Protein AF-A0A2Y9AA51-F1 (afdb_monomer_lite)

Organism: NCBI:txid475081

pLDDT: mean 70.59, std 18.63, range [41.97, 97.06]

Structure (mmCIF, N/CA/C/O backbone):
data_AF-A0A2Y9AA51-F1
#
_entry.id   AF-A0A2Y9AA51-F1
#
loop_
_atom_site.group_PDB
_atom_site.id
_atom_site.type_symbol
_atom_site.label_atom_id
_atom_site.label_alt_id
_atom_site.label_comp_id
_atom_site.label_asym_id
_atom_site.label_entity_id
_atom_site.label_seq_id
_atom_site.pdbx_PDB_ins_code
_atom_site.Cartn_x
_atom_site.Cartn_y
_atom_site.Cartn_z
_atom_site.occupancy
_atom_site.B_iso_or_equiv
_atom_site.auth_seq_id
_atom_site.auth_comp_id
_atom_site.auth_asym_id
_atom_site.auth_atom_id
_atom_site.pdbx_PDB_model_num
ATOM 1 N N . MET A 1 1 ? -1.043 -10.222 16.020 1.00 65.38 1 MET A N 1
ATOM 2 C CA . MET A 1 1 ? -0.991 -9.527 14.715 1.00 65.38 1 MET A CA 1
ATOM 3 C C . MET A 1 1 ? -1.918 -8.333 14.818 1.00 65.38 1 MET A C 1
ATOM 5 O O . MET A 1 1 ? -3.023 -8.525 15.305 1.00 65.38 1 MET A O 1
ATOM 9 N N . GLY A 1 2 ? -1.457 -7.128 14.474 1.00 82.75 2 GLY A N 1
ATOM 10 C CA . GLY A 1 2 ? -2.330 -5.951 14.442 1.00 82.75 2 GLY A CA 1
ATOM 11 C C . GLY A 1 2 ? -3.326 -6.066 13.290 1.00 82.75 2 GLY A C 1
ATOM 12 O O . GLY A 1 2 ? -2.957 -6.539 12.214 1.00 82.75 2 GLY A O 1
ATOM 13 N N . GLU A 1 3 ? -4.576 -5.685 13.530 1.00 92.94 3 GLU A N 1
ATOM 14 C CA . GLU A 1 3 ? -5.599 -5.626 12.489 1.00 92.94 3 GLU A CA 1
ATOM 15 C C . GLU A 1 3 ? -5.302 -4.456 11.545 1.00 92.94 3 GLU A C 1
ATOM 17 O O . GLU A 1 3 ? -5.049 -3.333 11.985 1.00 92.94 3 GLU A O 1
ATOM 22 N N . VAL A 1 4 ? -5.293 -4.730 10.240 1.00 94.38 4 VAL A N 1
ATOM 23 C CA . VAL A 1 4 ? -5.088 -3.710 9.209 1.00 94.38 4 VAL A CA 1
ATOM 24 C C . VAL A 1 4 ? -6.453 -3.159 8.831 1.00 94.38 4 VAL A C 1
ATOM 26 O O . VAL A 1 4 ? -7.258 -3.870 8.235 1.00 94.38 4 VAL A O 1
ATOM 29 N N . THR A 1 5 ? -6.703 -1.899 9.163 1.00 96.06 5 THR A N 1
ATOM 30 C CA . THR A 1 5 ? -7.991 -1.234 8.912 1.00 96.06 5 THR A CA 1
ATOM 31 C C . THR A 1 5 ? -7.900 -0.179 7.812 1.00 96.06 5 THR A C 1
ATOM 33 O O . THR A 1 5 ? -8.921 0.218 7.256 1.00 96.06 5 THR A O 1
ATOM 36 N N . ILE A 1 6 ? -6.684 0.252 7.457 1.00 95.62 6 ILE A N 1
ATOM 37 C CA . ILE A 1 6 ? -6.417 1.256 6.422 1.00 95.62 6 ILE A CA 1
ATOM 38 C C . ILE A 1 6 ? -5.452 0.673 5.386 1.00 95.62 6 ILE A C 1
ATOM 40 O O . ILE A 1 6 ? -4.414 0.116 5.747 1.00 95.62 6 ILE A O 1
ATOM 44 N N . ILE A 1 7 ? -5.770 0.852 4.099 1.00 94.81 7 ILE A N 1
ATOM 45 C CA . ILE A 1 7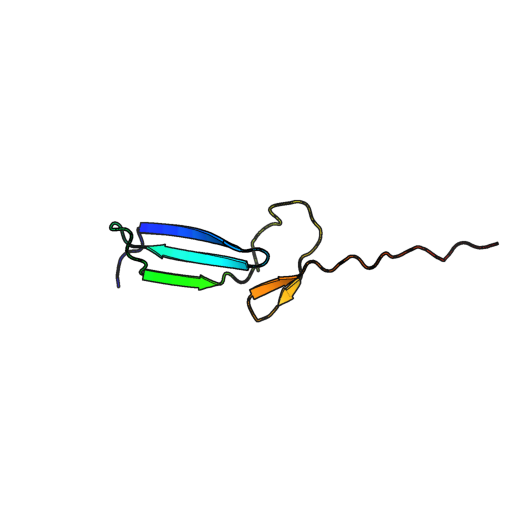 ? -4.886 0.533 2.969 1.00 94.81 7 ILE A CA 1
ATOM 46 C C . ILE A 1 7 ? -4.571 1.817 2.201 1.00 94.81 7 ILE A C 1
ATOM 48 O O . ILE A 1 7 ? -5.470 2.452 1.650 1.00 94.81 7 ILE A O 1
ATOM 52 N N . GLY A 1 8 ? -3.289 2.175 2.149 1.00 92.38 8 GLY A N 1
ATOM 53 C CA . GLY A 1 8 ? -2.767 3.293 1.368 1.00 92.38 8 GLY A CA 1
ATOM 54 C C . GLY A 1 8 ? -1.930 2.820 0.180 1.00 92.38 8 GLY A C 1
ATOM 55 O O . GLY A 1 8 ? -1.219 1.814 0.262 1.00 92.38 8 GLY A O 1
ATOM 56 N N . VAL A 1 9 ? -2.008 3.560 -0.929 1.00 89.62 9 VAL A N 1
ATOM 57 C CA . VAL A 1 9 ? -1.173 3.360 -2.121 1.00 89.62 9 VAL A CA 1
ATOM 58 C C . VAL A 1 9 ? -0.377 4.633 -2.379 1.00 89.62 9 VAL A C 1
ATOM 60 O O . VAL A 1 9 ? -0.945 5.663 -2.736 1.00 89.62 9 VAL A O 1
ATOM 63 N N . ASP A 1 10 ? 0.942 4.553 -2.230 1.00 86.94 10 ASP A N 1
ATOM 64 C CA . ASP A 1 10 ? 1.848 5.660 -2.512 1.00 86.94 10 ASP A CA 1
ATOM 65 C C . ASP A 1 10 ? 2.303 5.590 -3.972 1.00 86.94 10 ASP A C 1
ATOM 67 O O . ASP A 1 10 ? 2.805 4.562 -4.447 1.00 86.94 10 ASP A O 1
ATOM 71 N N . LEU A 1 11 ? 2.140 6.707 -4.681 1.00 84.44 11 LEU A N 1
ATOM 72 C CA . LEU A 1 11 ? 2.524 6.849 -6.080 1.00 84.44 11 LEU A CA 1
ATOM 73 C C . LEU A 1 11 ? 3.906 7.499 -6.179 1.00 84.44 11 LEU A C 1
ATOM 75 O O . LEU A 1 11 ? 4.074 8.683 -5.891 1.00 84.44 11 LEU A O 1
ATOM 79 N N . ALA A 1 12 ? 4.897 6.732 -6.627 1.00 79.50 12 ALA A N 1
ATOM 80 C CA . ALA A 1 12 ? 6.185 7.251 -7.069 1.00 79.50 12 ALA A CA 1
ATOM 81 C C . ALA A 1 12 ? 6.293 7.144 -8.596 1.00 79.50 12 ALA A C 1
ATOM 83 O O . ALA A 1 12 ? 5.560 6.392 -9.233 1.00 79.50 12 ALA A O 1
ATOM 84 N N . LYS A 1 13 ? 7.258 7.858 -9.192 1.00 76.69 13 LYS A N 1
ATOM 85 C CA . LYS A 1 13 ? 7.393 8.014 -10.656 1.00 76.69 13 LYS A CA 1
ATOM 86 C C . LYS A 1 13 ? 7.266 6.705 -11.454 1.00 76.69 13 LYS A C 1
ATOM 88 O O . LYS A 1 13 ? 6.682 6.720 -12.524 1.00 76.69 13 LYS A O 1
ATOM 93 N N . ASN A 1 14 ? 7.799 5.598 -10.928 1.00 72.81 14 ASN A N 1
ATOM 94 C CA . ASN A 1 14 ? 7.797 4.273 -11.567 1.00 72.81 14 ASN A CA 1
ATOM 95 C C . ASN A 1 14 ? 7.504 3.125 -10.580 1.00 72.81 14 ASN A C 1
ATOM 97 O O . ASN A 1 14 ? 7.890 1.980 -10.833 1.00 72.81 14 ASN A O 1
ATOM 101 N N . ALA A 1 15 ? 6.931 3.421 -9.412 1.00 74.62 15 ALA A N 1
ATOM 102 C CA . ALA A 1 15 ? 6.722 2.422 -8.369 1.00 74.62 15 ALA A CA 1
ATOM 103 C C . ALA A 1 15 ? 5.447 2.703 -7.580 1.00 74.62 15 ALA A C 1
ATOM 105 O O . ALA A 1 15 ? 5.153 3.849 -7.248 1.00 74.62 15 ALA A O 1
ATOM 106 N N . PHE A 1 16 ? 4.752 1.623 -7.240 1.00 82.62 16 PHE A N 1
ATOM 107 C CA . PHE A 1 16 ? 3.616 1.633 -6.332 1.00 82.62 16 PHE A CA 1
ATOM 108 C C . PHE A 1 16 ? 4.054 1.001 -5.014 1.00 82.62 16 PHE A C 1
ATOM 110 O O . PHE A 1 16 ? 4.561 -0.128 -4.991 1.00 82.62 16 PHE A O 1
ATOM 117 N N . LEU A 1 17 ? 3.884 1.724 -3.91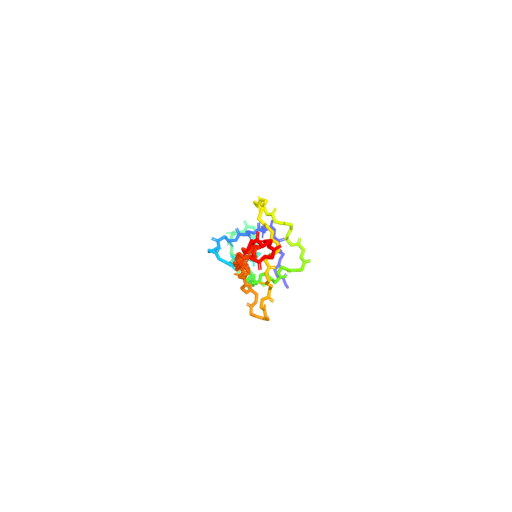2 1.00 87.25 17 LEU A N 1
ATOM 118 C CA . LEU A 1 17 ? 4.066 1.172 -2.573 1.00 87.25 17 LEU A CA 1
ATOM 119 C C . LEU A 1 17 ? 2.687 1.009 -1.948 1.00 87.25 17 LEU A C 1
ATOM 121 O O . LEU A 1 17 ? 1.903 1.948 -1.929 1.00 87.25 17 LEU A O 1
ATOM 125 N N . VAL A 1 18 ? 2.390 -0.180 -1.443 1.00 91.12 18 VAL A N 1
ATOM 126 C CA . VAL A 1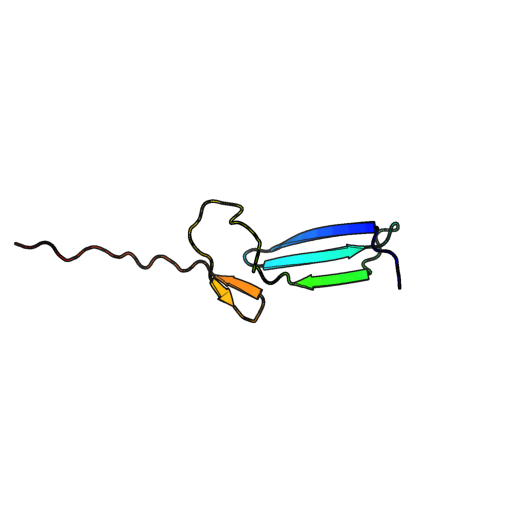 18 ? 1.179 -0.442 -0.669 1.00 91.12 18 VAL A CA 1
ATOM 127 C C . VAL A 1 18 ? 1.576 -0.480 0.793 1.00 91.12 18 VAL A C 1
ATOM 129 O O . VAL A 1 18 ? 2.499 -1.213 1.165 1.00 91.12 18 VAL A O 1
ATOM 132 N N . HIS A 1 19 ? 0.895 0.289 1.628 1.00 94.81 19 HIS A N 1
ATOM 133 C CA . HIS A 1 19 ? 1.075 0.221 3.069 1.00 94.81 19 HIS A CA 1
ATOM 134 C C . HIS A 1 19 ? -0.258 -0.049 3.763 1.00 94.81 19 HIS A C 1
ATOM 136 O O . HIS A 1 19 ? -1.306 0.445 3.349 1.00 94.81 19 HIS A O 1
ATOM 142 N N . GLY A 1 20 ? -0.201 -0.871 4.805 1.00 95.38 20 GLY A N 1
ATOM 143 C CA . GLY A 1 20 ? -1.324 -1.123 5.695 1.00 95.38 20 GLY A CA 1
ATOM 144 C C . GLY A 1 20 ? -1.091 -0.431 7.027 1.00 95.38 20 GLY A C 1
ATOM 145 O O . GLY A 1 20 ? 0.027 -0.472 7.551 1.00 95.38 20 GLY A O 1
ATOM 146 N N . ALA A 1 21 ? -2.136 0.178 7.571 1.00 97.06 21 ALA A N 1
ATOM 147 C CA . ALA A 1 21 ? -2.107 0.823 8.876 1.00 97.06 21 ALA A CA 1
ATOM 148 C C . ALA A 1 21 ? -3.259 0.344 9.771 1.00 97.06 21 ALA A C 1
ATOM 150 O O . ALA A 1 21 ? -4.286 -0.144 9.285 1.00 97.06 21 ALA A O 1
ATOM 151 N N . ALA A 1 22 ? -3.048 0.452 11.082 1.00 96.88 22 ALA A N 1
ATOM 152 C CA . ALA A 1 22 ? -4.075 0.228 12.091 1.00 96.88 22 ALA A CA 1
ATOM 153 C C . ALA A 1 22 ? -5.043 1.422 12.163 1.00 96.88 22 ALA A C 1
ATOM 155 O O . ALA A 1 22 ? -4.846 2.451 11.514 1.00 96.88 22 ALA A O 1
ATOM 156 N N . ALA A 1 23 ? -6.087 1.301 12.987 1.00 96.12 23 ALA A N 1
ATOM 157 C CA . ALA A 1 23 ? -7.135 2.320 13.104 1.00 96.12 23 ALA A CA 1
ATOM 158 C C . ALA A 1 23 ? -6.631 3.661 13.664 1.00 96.12 23 ALA A C 1
ATOM 160 O O . ALA A 1 23 ? -7.238 4.697 13.411 1.00 96.12 23 ALA A O 1
ATOM 161 N N . ASP A 1 24 ? -5.515 3.646 14.391 1.00 94.75 24 ASP A N 1
ATOM 162 C CA . ASP A 1 24 ? -4.836 4.837 14.908 1.00 94.75 24 ASP A CA 1
ATOM 163 C C . ASP A 1 24 ? -3.879 5.486 13.889 1.00 94.75 24 ASP A C 1
ATOM 165 O O . ASP A 1 24 ? -3.229 6.485 14.193 1.00 94.75 24 ASP A O 1
ATOM 169 N N . GLY A 1 25 ? -3.782 4.927 12.679 1.00 93.56 25 GLY A N 1
ATOM 170 C CA . GLY A 1 25 ? -2.895 5.395 11.617 1.00 93.56 25 GLY A CA 1
ATOM 171 C C . GLY A 1 25 ? -1.455 4.886 11.721 1.00 93.56 25 GLY A C 1
ATOM 172 O O . GLY A 1 25 ? -0.641 5.204 10.851 1.00 93.56 25 GLY A O 1
ATOM 173 N N . SER A 1 26 ? -1.115 4.076 12.730 1.00 95.00 26 SER A N 1
ATOM 174 C CA . SER A 1 26 ? 0.209 3.460 12.817 1.00 95.00 26 SER A CA 1
ATOM 175 C C . SER A 1 26 ? 0.431 2.472 11.667 1.00 95.00 26 SER A C 1
ATOM 177 O O . SER A 1 26 ? -0.403 1.613 11.375 1.00 95.00 26 SER A O 1
ATOM 179 N N . VAL A 1 27 ? 1.567 2.598 10.975 1.00 94.75 27 VAL A N 1
ATOM 180 C CA . VAL A 1 27 ? 1.889 1.744 9.823 1.00 94.75 27 VAL A CA 1
ATOM 181 C C . VAL A 1 27 ? 2.327 0.367 10.312 1.00 94.75 27 VAL A C 1
ATOM 183 O O . VAL A 1 27 ? 3.337 0.235 10.999 1.00 94.75 27 VAL A O 1
ATOM 186 N N . LEU A 1 28 ? 1.593 -0.667 9.902 1.00 94.88 28 LEU A N 1
ATOM 187 C CA . LEU A 1 28 ? 1.865 -2.060 10.256 1.00 94.88 28 LEU A CA 1
ATOM 188 C C . LEU A 1 28 ? 2.743 -2.761 9.217 1.00 94.88 28 LEU A C 1
ATOM 190 O O . LEU A 1 28 ? 3.542 -3.629 9.564 1.00 94.88 28 LEU A O 1
ATOM 194 N N . PHE A 1 29 ? 2.618 -2.392 7.940 1.00 93.44 29 PHE A N 1
ATOM 195 C CA . PHE A 1 29 ? 3.521 -2.869 6.896 1.00 93.44 29 PHE A CA 1
ATOM 196 C C . PHE A 1 29 ? 3.633 -1.883 5.738 1.00 93.44 29 PHE A C 1
ATOM 198 O O . PHE A 1 29 ? 2.727 -1.096 5.469 1.00 93.44 29 PHE A O 1
ATOM 205 N N . ARG A 1 30 ? 4.732 -2.004 4.989 1.00 91.88 30 ARG A N 1
ATOM 206 C CA . ARG A 1 30 ? 4.933 -1.349 3.697 1.00 91.88 30 ARG A CA 1
ATOM 207 C C . ARG A 1 30 ? 5.550 -2.345 2.728 1.00 91.88 30 ARG A C 1
ATOM 209 O O . ARG A 1 30 ? 6.570 -2.960 3.028 1.00 91.88 30 ARG A O 1
ATOM 216 N N . LYS A 1 31 ? 4.934 -2.507 1.563 1.00 88.38 31 LYS A N 1
ATOM 217 C CA . LYS A 1 31 ? 5.364 -3.454 0.538 1.00 88.38 31 LYS A CA 1
ATOM 218 C C . LYS A 1 31 ? 5.376 -2.778 -0.823 1.00 88.38 31 LYS A C 1
ATOM 220 O O . LYS A 1 31 ? 4.420 -2.117 -1.211 1.00 88.38 31 LYS A O 1
ATOM 225 N N . LYS A 1 32 ? 6.453 -2.977 -1.577 1.00 85.25 32 LYS A N 1
ATOM 226 C CA . LYS A 1 32 ? 6.494 -2.587 -2.986 1.00 85.25 32 LYS A CA 1
ATOM 227 C C . LYS A 1 32 ? 5.599 -3.531 -3.786 1.00 85.25 32 LYS A C 1
ATOM 229 O O . LYS A 1 32 ? 5.789 -4.747 -3.731 1.00 85.25 32 LYS A O 1
ATOM 234 N N . ALA A 1 33 ? 4.611 -2.987 -4.488 1.00 77.81 33 ALA A N 1
ATOM 235 C CA . ALA A 1 33 ? 3.757 -3.782 -5.355 1.00 77.81 33 ALA A CA 1
ATOM 236 C C . ALA A 1 33 ? 4.501 -4.069 -6.663 1.00 77.81 33 ALA A C 1
ATOM 238 O O . ALA A 1 33 ? 4.897 -3.160 -7.389 1.00 77.81 33 ALA A O 1
ATOM 239 N N . VAL A 1 34 ? 4.703 -5.354 -6.946 1.00 65.62 34 VAL A N 1
ATOM 240 C CA . VAL A 1 34 ? 5.153 -5.856 -8.245 1.00 65.62 34 VAL A CA 1
ATOM 241 C C . VAL A 1 34 ? 3.905 -6.095 -9.095 1.00 65.62 34 VAL A C 1
ATOM 243 O O . VAL A 1 34 ? 3.119 -7.002 -8.836 1.00 65.62 34 VAL A O 1
ATOM 246 N N . THR A 1 35 ? 3.678 -5.210 -10.060 1.00 61.72 35 THR A N 1
ATOM 247 C CA . THR A 1 35 ? 2.603 -5.245 -11.060 1.00 61.72 35 THR A CA 1
ATOM 248 C C . THR A 1 35 ? 2.565 -6.568 -11.837 1.00 61.72 35 THR A C 1
ATOM 250 O O . THR A 1 35 ? 3.135 -6.691 -12.904 1.00 61.72 35 THR A O 1
ATOM 253 N N . ALA A 1 36 ? 1.832 -7.568 -11.364 1.00 52.53 36 ALA A N 1
ATOM 254 C CA . ALA A 1 36 ? 1.249 -8.565 -12.270 1.00 52.53 36 ALA A CA 1
ATOM 255 C C . ALA A 1 36 ? -0.212 -8.224 -12.629 1.00 52.53 36 ALA A C 1
ATOM 257 O O . ALA A 1 36 ? -0.802 -8.889 -13.469 1.00 52.53 36 ALA A O 1
ATOM 258 N N . ALA A 1 37 ? -0.806 -7.193 -12.006 1.00 51.34 37 ALA A N 1
ATOM 259 C CA . ALA A 1 37 ? -2.249 -6.939 -12.092 1.00 51.34 37 ALA A CA 1
ATOM 260 C C . ALA A 1 37 ? -2.678 -5.461 -11.945 1.00 51.34 37 ALA A C 1
ATOM 262 O O . ALA A 1 37 ? -3.844 -5.187 -11.677 1.00 51.34 37 ALA A O 1
ATOM 263 N N . VAL A 1 38 ? -1.772 -4.487 -12.103 1.00 51.78 38 VAL A N 1
ATOM 264 C CA . VAL A 1 38 ? -2.175 -3.069 -12.196 1.00 51.78 38 VAL A CA 1
ATOM 265 C C . VAL A 1 38 ? -2.448 -2.773 -13.665 1.00 51.78 38 VAL A C 1
ATOM 267 O O . VAL A 1 38 ? -1.514 -2.653 -14.458 1.00 51.78 38 VAL A O 1
ATOM 270 N N . HIS A 1 39 ? -3.729 -2.708 -14.033 1.00 53.91 39 HIS A N 1
ATOM 271 C CA . HIS A 1 39 ? -4.148 -2.238 -15.352 1.00 53.91 39 HIS A CA 1
ATOM 272 C C . HIS A 1 39 ? -3.534 -0.848 -15.605 1.00 53.91 39 HIS A C 1
ATOM 274 O O . HIS A 1 39 ? -3.522 -0.035 -14.676 1.00 53.91 39 HIS A O 1
ATOM 280 N N . PRO A 1 40 ? -3.018 -0.554 -16.816 1.00 54.38 40 PRO A N 1
ATOM 281 C CA . PRO A 1 40 ? -2.466 0.758 -17.130 1.00 54.38 40 PRO A CA 1
ATOM 282 C C . PRO A 1 40 ? -3.48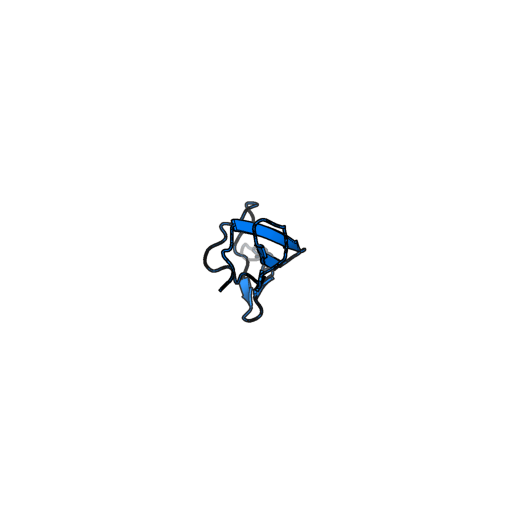0 1.847 -16.776 1.00 54.38 40 PRO A C 1
ATOM 284 O O . PRO A 1 40 ? -4.530 1.958 -17.401 1.00 54.38 40 PRO A O 1
ATOM 287 N N . PHE A 1 41 ? -3.180 2.629 -15.740 1.00 53.84 41 PHE A N 1
ATOM 288 C CA . PHE A 1 41 ? -4.073 3.685 -15.255 1.00 53.84 41 PHE A CA 1
ATOM 289 C C . PHE A 1 41 ? -4.119 4.887 -16.220 1.00 53.84 41 PHE A C 1
ATOM 291 O O . PHE A 1 41 ? -5.049 5.680 -16.194 1.00 53.84 41 PHE A O 1
ATOM 298 N N . HIS A 1 42 ? -3.139 4.984 -17.120 1.00 45.06 42 HIS A N 1
ATOM 299 C CA . HIS A 1 42 ? -3.138 5.873 -18.278 1.00 45.06 42 HIS A CA 1
ATOM 300 C C . HIS A 1 42 ? -2.848 5.001 -19.496 1.00 45.06 42 HIS A C 1
ATOM 302 O O . HIS A 1 42 ? -1.952 4.164 -19.410 1.00 45.06 42 HIS A O 1
ATOM 308 N N . GLY A 1 43 ? -3.600 5.161 -20.587 1.00 49.41 43 GLY A N 1
ATOM 309 C CA . GLY A 1 43 ? -3.588 4.317 -21.794 1.00 49.41 43 GLY A CA 1
ATOM 310 C C . GLY A 1 43 ? -2.276 4.279 -22.596 1.00 49.41 43 GLY A C 1
ATOM 311 O O . GLY A 1 43 ? -2.285 4.505 -23.799 1.00 49.41 43 GLY A O 1
ATOM 312 N N . GLY A 1 44 ? -1.149 3.995 -21.944 1.00 52.97 44 GLY A N 1
ATOM 313 C CA . GLY A 1 44 ? 0.163 3.771 -22.531 1.00 52.97 44 GLY A CA 1
ATOM 314 C C . GLY A 1 44 ? 0.488 2.281 -22.574 1.00 52.97 44 GLY A C 1
ATOM 315 O O . GLY A 1 44 ? 0.361 1.559 -21.585 1.00 52.97 44 GLY A O 1
ATOM 316 N N . THR A 1 45 ? 0.902 1.832 -23.750 1.00 53.94 45 THR A N 1
ATOM 317 C CA . THR A 1 45 ? 1.267 0.457 -24.096 1.00 53.94 45 THR A CA 1
ATOM 318 C C . THR A 1 45 ? 2.355 -0.138 -23.192 1.00 53.94 45 THR A C 1
ATOM 320 O O . THR A 1 45 ? 3.362 0.511 -22.918 1.00 53.94 45 THR A O 1
ATOM 323 N N . ALA A 1 46 ? 2.131 -1.396 -22.786 1.00 55.19 46 ALA A N 1
ATOM 324 C CA . ALA A 1 46 ? 3.059 -2.380 -22.209 1.00 55.19 46 ALA A CA 1
ATOM 325 C C . ALA A 1 46 ? 4.273 -1.822 -21.430 1.00 55.19 46 ALA A C 1
ATOM 327 O O . ALA A 1 46 ? 5.374 -1.670 -21.962 1.00 55.19 46 ALA A O 1
ATOM 328 N N . ALA A 1 47 ? 4.088 -1.584 -20.130 1.00 57.72 47 ALA A N 1
ATOM 329 C CA . ALA A 1 47 ? 5.197 -1.400 -19.199 1.00 57.72 47 ALA A CA 1
ATOM 330 C C . ALA A 1 47 ? 5.833 -2.760 -18.855 1.00 57.72 47 ALA A C 1
ATOM 332 O O . ALA A 1 47 ? 5.126 -3.713 -18.529 1.00 57.72 47 ALA A O 1
ATOM 333 N N . GLU A 1 48 ? 7.163 -2.849 -18.910 1.00 58.66 48 GLU A N 1
ATOM 334 C CA . GLU A 1 48 ? 7.906 -4.046 -18.510 1.00 58.66 48 GLU A CA 1
ATOM 335 C C . GLU A 1 48 ? 8.221 -3.974 -17.012 1.00 58.66 48 GLU A C 1
ATOM 337 O O . GLU A 1 48 ? 8.707 -2.950 -16.510 1.00 58.66 48 GLU A O 1
ATOM 342 N N . LEU A 1 49 ? 7.947 -5.067 -16.299 1.00 57.19 49 LEU A N 1
ATOM 343 C CA . LEU A 1 49 ? 8.300 -5.214 -14.895 1.00 57.19 49 LEU A CA 1
ATOM 344 C C . LEU A 1 49 ? 9.677 -5.811 -14.719 1.00 57.19 49 LEU A C 1
ATOM 346 O O . LEU A 1 49 ? 9.971 -6.898 -15.210 1.00 57.19 49 LEU A O 1
ATOM 350 N N . ARG A 1 50 ? 10.486 -5.141 -13.906 1.00 63.53 50 ARG A N 1
ATOM 351 C CA . ARG A 1 50 ? 11.734 -5.707 -13.405 1.00 63.53 50 ARG A CA 1
ATOM 352 C C . ARG A 1 50 ? 11.484 -6.525 -12.144 1.00 63.53 50 ARG A C 1
ATOM 354 O O . ARG A 1 50 ? 10.538 -6.276 -11.400 1.00 63.53 50 ARG A O 1
ATOM 361 N N . GLY A 1 51 ? 12.396 -7.455 -11.859 1.00 58.19 51 GLY A N 1
ATOM 362 C CA . GLY A 1 51 ? 12.385 -8.242 -10.619 1.00 58.19 51 GLY A CA 1
ATOM 363 C C . GLY A 1 51 ? 12.485 -7.399 -9.339 1.00 58.19 51 GLY A C 1
ATOM 364 O O . GLY A 1 51 ? 12.168 -7.888 -8.262 1.00 58.19 51 GLY A O 1
ATOM 365 N N . ASP A 1 52 ? 12.866 -6.122 -9.451 1.00 65.38 52 ASP A N 1
ATOM 366 C CA . ASP A 1 52 ? 12.859 -5.154 -8.352 1.00 65.38 52 ASP A CA 1
ATOM 367 C C . ASP A 1 52 ? 11.509 -4.429 -8.178 1.00 65.38 52 ASP A C 1
ATOM 369 O O . ASP A 1 52 ? 11.383 -3.594 -7.284 1.00 65.38 52 ASP A O 1
ATOM 373 N N . GLY A 1 53 ? 10.511 -4.688 -9.030 1.00 59.59 53 GLY A N 1
ATOM 374 C CA . GLY A 1 53 ? 9.198 -4.036 -9.024 1.00 59.59 53 GLY A CA 1
ATOM 375 C C . GLY A 1 53 ? 9.174 -2.602 -9.540 1.00 59.59 53 GLY A C 1
ATOM 376 O O . GLY A 1 53 ? 8.207 -1.887 -9.288 1.00 59.59 53 GLY A O 1
ATOM 377 N N . SER A 1 54 ? 10.231 -2.141 -10.208 1.00 66.69 54 SER A N 1
ATOM 378 C CA . SER A 1 54 ? 10.164 -0.912 -10.999 1.00 66.69 54 SER A CA 1
ATOM 379 C C . SER A 1 54 ? 9.479 -1.168 -12.341 1.00 66.69 54 SER A C 1
ATOM 381 O O . SER A 1 54 ? 9.670 -2.213 -12.970 1.00 66.69 54 SER A O 1
ATOM 383 N N . LEU A 1 55 ? 8.691 -0.190 -12.783 1.00 65.19 55 LEU A N 1
ATOM 384 C CA . LEU A 1 55 ? 8.147 -0.154 -14.134 1.00 65.19 55 LEU A CA 1
ATOM 385 C C . LEU A 1 55 ? 9.099 0.632 -15.033 1.00 65.19 55 LEU A C 1
ATOM 387 O O . LEU A 1 55 ? 9.475 1.764 -14.718 1.00 65.19 55 LEU A O 1
ATOM 391 N N . ARG A 1 56 ? 9.479 0.057 -16.173 1.00 62.75 56 ARG A N 1
ATOM 392 C CA . ARG A 1 56 ? 10.014 0.849 -17.283 1.00 62.75 56 ARG A CA 1
ATOM 393 C C . ARG A 1 56 ? 9.055 0.755 -18.450 1.00 62.75 56 ARG A C 1
ATOM 395 O O . ARG A 1 56 ? 8.749 -0.331 -18.933 1.00 62.75 56 ARG A O 1
ATOM 402 N N . GLN A 1 57 ? 8.611 1.913 -18.919 1.00 59.38 57 GLN A N 1
ATOM 403 C CA . GLN A 1 57 ? 8.026 2.013 -20.242 1.00 59.38 57 GLN A CA 1
ATOM 404 C C . GLN A 1 57 ? 9.103 1.550 -21.226 1.00 59.38 57 GLN A C 1
ATOM 406 O O . GLN A 1 57 ? 10.200 2.122 -21.256 1.00 59.38 57 GLN A O 1
ATOM 411 N N . ARG A 1 58 ? 8.831 0.489 -21.992 1.00 52.03 58 ARG A N 1
ATOM 412 C CA . ARG A 1 58 ? 9.599 0.269 -23.212 1.00 52.03 58 ARG A CA 1
ATOM 413 C C . ARG A 1 58 ? 9.294 1.483 -24.071 1.00 52.03 58 ARG A C 1
ATOM 415 O O . ARG A 1 58 ? 8.161 1.646 -24.511 1.00 52.03 58 ARG A O 1
ATOM 422 N N . ALA A 1 59 ? 10.274 2.369 -24.247 1.00 45.75 59 ALA A N 1
ATOM 423 C CA . ALA A 1 59 ? 10.207 3.296 -25.358 1.00 45.75 59 ALA A CA 1
ATOM 424 C C . ALA A 1 59 ? 9.970 2.409 -26.580 1.00 45.75 59 ALA A C 1
ATOM 426 O O . ALA A 1 59 ? 10.764 1.500 -26.840 1.00 45.75 59 ALA A O 1
ATOM 427 N N . SER A 1 60 ? 8.841 2.591 -27.257 1.00 50.81 60 SER A N 1
ATOM 428 C CA . SER A 1 60 ? 8.704 2.133 -28.626 1.00 50.81 60 SER A CA 1
ATOM 429 C C . SER A 1 60 ? 9.811 2.854 -29.389 1.00 50.81 60 SER A C 1
ATOM 431 O O . SER A 1 60 ? 9.638 3.996 -29.808 1.00 50.81 60 SER A O 1
ATOM 433 N N . LEU A 1 61 ? 10.999 2.244 -29.451 1.00 42.59 61 LEU A N 1
ATOM 434 C CA . LEU A 1 61 ? 11.993 2.566 -30.460 1.00 42.59 61 LEU A CA 1
ATOM 435 C C . LEU A 1 61 ? 11.215 2.467 -31.760 1.00 42.59 61 LEU A C 1
ATOM 437 O O . LEU A 1 61 ? 10.702 1.393 -32.073 1.00 42.59 61 LEU A O 1
ATOM 441 N N . GLY A 1 62 ? 10.995 3.624 -32.384 1.00 41.97 62 GLY A N 1
ATOM 442 C CA . GLY A 1 62 ? 10.184 3.733 -33.577 1.00 41.97 62 GLY A CA 1
ATOM 443 C C . GLY A 1 62 ? 10.634 2.666 -34.557 1.00 41.97 62 GLY A C 1
ATOM 444 O O . GLY A 1 62 ? 11.786 2.661 -34.981 1.00 41.97 62 GLY A O 1
ATOM 445 N N . ALA A 1 63 ? 9.721 1.762 -34.897 1.00 49.62 63 ALA A N 1
ATOM 446 C CA . ALA A 1 63 ? 9.737 1.191 -36.222 1.00 49.62 63 ALA A CA 1
ATOM 447 C C . ALA A 1 63 ? 9.443 2.373 -37.152 1.00 49.62 63 ALA A C 1
ATOM 449 O O . ALA A 1 63 ? 8.290 2.708 -37.398 1.00 49.62 63 ALA A O 1
ATOM 450 N N . THR A 1 64 ? 10.481 3.111 -37.545 1.00 47.66 64 TH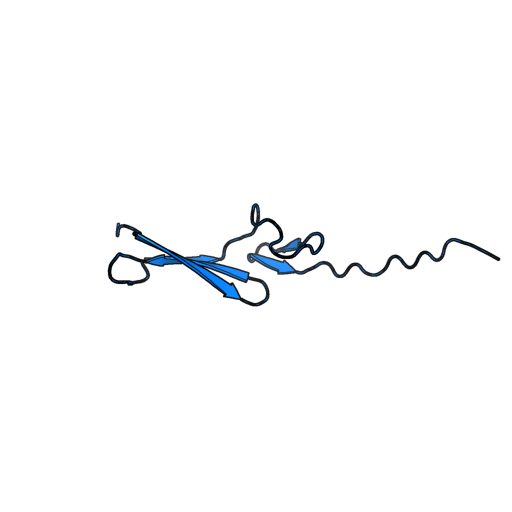R A N 1
ATOM 451 C CA . THR A 1 64 ? 10.400 3.828 -38.807 1.00 47.66 64 THR A CA 1
ATOM 452 C C . THR A 1 64 ? 10.500 2.741 -39.855 1.00 47.66 64 THR A C 1
ATOM 454 O O . THR A 1 64 ? 11.534 2.088 -39.999 1.00 47.66 64 THR A O 1
ATOM 457 N N . ASP A 1 65 ? 9.363 2.482 -40.486 1.00 52.03 65 ASP A N 1
ATOM 458 C CA . ASP A 1 65 ? 9.253 1.690 -41.692 1.00 52.03 65 ASP A CA 1
ATOM 459 C C . ASP A 1 65 ? 10.168 2.296 -42.768 1.00 52.03 65 ASP A C 1
ATOM 461 O O . ASP A 1 65 ? 9.750 3.171 -43.516 1.00 52.03 65 ASP A O 1
ATOM 465 N N . ASP A 1 66 ? 11.414 1.831 -42.865 1.00 50.25 66 ASP A N 1
ATOM 466 C CA . ASP A 1 66 ? 12.233 1.988 -44.072 1.00 50.25 66 ASP A CA 1
ATOM 467 C C . ASP A 1 66 ? 12.205 0.669 -44.846 1.00 50.25 66 ASP A C 1
ATOM 469 O O . ASP A 1 66 ? 13.180 -0.074 -44.962 1.00 50.25 66 ASP A O 1
ATOM 473 N N . ALA A 1 67 ? 11.011 0.357 -45.345 1.00 53.44 67 ALA A N 1
ATOM 474 C CA . ALA A 1 67 ? 10.774 -0.669 -46.347 1.00 53.44 67 ALA A CA 1
ATOM 475 C C . ALA A 1 67 ? 9.683 -0.200 -47.322 1.00 53.44 67 ALA A C 1
ATOM 477 O O . ALA A 1 67 ? 8.592 -0.758 -47.365 1.00 53.44 67 ALA A O 1
ATOM 478 N N . ALA A 1 68 ? 9.970 0.833 -48.116 1.00 51.84 68 ALA A N 1
ATOM 479 C CA . ALA A 1 68 ? 9.269 1.098 -49.373 1.00 51.84 68 ALA A CA 1
ATOM 480 C C . ALA A 1 68 ? 10.161 1.961 -50.275 1.00 51.84 68 ALA A C 1
ATOM 482 O O . ALA A 1 68 ? 10.654 3.002 -49.855 1.00 51.84 68 ALA A O 1
ATOM 483 N N . GLY A 1 69 ? 10.432 1.466 -51.481 1.00 50.25 69 GLY A N 1
ATOM 484 C CA . GLY A 1 69 ? 11.522 1.933 -52.327 1.00 50.25 69 GLY A CA 1
ATOM 485 C C . GLY A 1 69 ? 11.304 3.234 -53.098 1.00 50.25 69 GLY A C 1
ATOM 486 O O . GLY A 1 69 ? 10.203 3.771 -53.184 1.00 50.25 69 GLY A O 1
ATOM 487 N N . SER A 1 70 ? 12.392 3.656 -53.740 1.00 47.50 70 SER A N 1
ATOM 488 C CA . SER A 1 70 ? 12.463 3.949 -55.175 1.00 47.50 70 SER A CA 1
ATOM 489 C C . SER A 1 70 ? 13.893 3.745 -55.662 1.00 47.50 70 SER A C 1
ATOM 491 O O . SER A 1 70 ? 14.818 3.822 -54.824 1.00 47.50 70 SER A O 1
#

Sequence (70 aa):
MGEVTIIGVDLAKNAFLVHGAAADGSVLFRKKAVTAAVHPFHGGTAAELRGDGSLRQRASLGATDDAAGS

Radius of gyration: 18.9 Å; chains: 1; bounding box: 21×18×70 Å

Secondary structure (DSSP, 8-state):
-----EEEEEEETTEEEEEEE-TT--EEEEEEE--SS---SS----EEEPTTS-E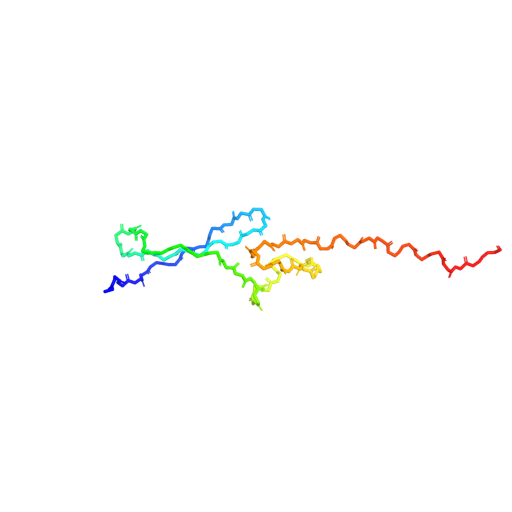EE-------------

Foldseek 3Di:
DADFPDWDWDDDPFWIKIWTAHPVRHTPDIDTDQPPPDDPPDPAPDWDTDPVSGTDRPPPPDPPPPPDDD